Protein AF-B1GZX5-F1 (afdb_monomer)

Secondary structure (DSSP, 8-state):
--HHHHHHHHHHHHHHHHHHHHHHS---HHHHHHHHHHHHHHHHHHHHHHHHHHHHHHHHHHH---GGG--

Nearest PDB structures (foldseek):
  8vc9-assembly1_B  TM=8.250E-01  e=3.301E+00  Leptospira interrogans serovar Copenhageni
  3rqe-assembly1_C  TM=6.844E-01  e=3.750E+00  Homo sapiens

Organism: Endomicrobium trichonymphae (NCBI:txid1408204)

Foldseek 3Di:
DDPLVVVLVVLVVLLVVLVCCVVPVVDDPVSVVVSVVSNVVSVVVNVVSVVVVVVLVVCCVVPVDPPPPDD

Solvent-accessible surface area (backbone atoms only — not comparable to full-atom values): 4102 Å² total; per-residue (Å²): 133,56,72,68,55,56,50,50,54,49,45,51,53,50,42,53,51,44,52,50,46,60,74,72,57,74,51,56,69,70,55,43,50,51,46,48,52,52,42,51,52,46,49,53,52,50,51,52,51,51,51,55,50,49,52,54,50,53,46,27,76,76,67,70,55,70,76,89,70,83,125

Structure (mmCIF, N/CA/C/O backbone):
data_AF-B1GZX5-F1
#
_entry.id   AF-B1GZX5-F1
#
loop_
_atom_site.group_PDB
_atom_site.id
_atom_site.type_symbol
_atom_site.label_atom_id
_atom_site.label_alt_id
_atom_site.label_comp_id
_atom_site.label_asym_id
_atom_site.label_entity_id
_atom_site.label_seq_id
_atom_site.pdbx_PDB_ins_code
_atom_site.Cartn_x
_atom_site.Cartn_y
_atom_site.Cartn_z
_atom_site.occupancy
_atom_site.B_iso_or_equiv
_atom_site.auth_seq_id
_atom_site.auth_comp_id
_atom_site.auth_asym_id
_atom_site.auth_atom_id
_atom_site.pdbx_PDB_model_num
ATOM 1 N N . MET A 1 1 ? -15.494 -14.457 1.579 1.00 50.50 1 MET A N 1
ATOM 2 C CA . MET A 1 1 ? -14.858 -13.122 1.502 1.00 50.50 1 MET A CA 1
ATOM 3 C C . MET A 1 1 ? -15.834 -12.157 0.851 1.00 50.50 1 MET A C 1
ATOM 5 O O . MET A 1 1 ? -16.345 -12.472 -0.219 1.00 50.50 1 MET A O 1
ATOM 9 N N . ASN A 1 2 ? -16.163 -11.039 1.507 1.00 69.00 2 ASN A N 1
ATOM 10 C CA . ASN A 1 2 ? -17.114 -10.064 0.956 1.00 69.00 2 ASN A CA 1
ATOM 11 C C . ASN A 1 2 ? -16.440 -9.284 -0.196 1.00 69.00 2 ASN A C 1
ATOM 13 O O . ASN A 1 2 ? -15.237 -9.022 -0.128 1.00 69.00 2 ASN A O 1
ATOM 17 N N . LYS A 1 3 ? -17.176 -8.892 -1.248 1.00 70.69 3 LYS A N 1
ATOM 18 C CA . LYS A 1 3 ? -16.620 -8.187 -2.430 1.00 70.69 3 LYS A CA 1
ATOM 19 C C . LYS A 1 3 ? -15.796 -6.955 -2.037 1.00 70.69 3 LYS A C 1
ATOM 21 O O . LYS A 1 3 ? -14.789 -6.650 -2.663 1.00 70.69 3 LYS A O 1
ATOM 26 N N . LYS A 1 4 ? -16.200 -6.278 -0.959 1.00 70.69 4 LYS A N 1
ATOM 27 C CA . LYS A 1 4 ? -15.500 -5.111 -0.405 1.00 70.69 4 LYS A CA 1
ATOM 28 C C . LYS A 1 4 ? -14.120 -5.449 0.163 1.00 70.69 4 LYS A C 1
ATOM 30 O O . LYS A 1 4 ? -13.195 -4.676 -0.051 1.00 70.69 4 LYS A O 1
ATOM 35 N N . GLN A 1 5 ? -13.984 -6.589 0.842 1.00 72.12 5 GLN A N 1
ATOM 36 C CA . GLN A 1 5 ? -12.694 -7.067 1.351 1.00 72.12 5 GLN A CA 1
ATOM 37 C C . GLN A 1 5 ? -11.779 -7.470 0.197 1.00 72.12 5 GLN A C 1
ATOM 39 O O . GLN A 1 5 ? -10.651 -7.003 0.143 1.00 72.12 5 GLN A O 1
ATOM 44 N N . LEU A 1 6 ? -12.306 -8.220 -0.781 1.00 74.62 6 LEU A N 1
ATOM 45 C CA . LEU A 1 6 ? -11.553 -8.583 -1.985 1.00 74.62 6 LEU A CA 1
ATOM 46 C C . LEU A 1 6 ? -11.046 -7.348 -2.738 1.00 74.62 6 LEU A C 1
ATOM 48 O O . LEU A 1 6 ? -9.935 -7.362 -3.250 1.00 74.62 6 LEU A O 1
ATOM 52 N N . ASN A 1 7 ? -11.836 -6.275 -2.803 1.00 84.06 7 ASN A N 1
ATOM 53 C CA . ASN A 1 7 ? -11.400 -5.036 -3.442 1.00 84.06 7 ASN A CA 1
ATOM 54 C C . ASN A 1 7 ? -10.313 -4.317 -2.633 1.00 84.06 7 ASN A C 1
ATOM 56 O O . ASN A 1 7 ? -9.370 -3.814 -3.228 1.00 84.06 7 ASN A O 1
ATOM 60 N N . PHE A 1 8 ? -10.411 -4.299 -1.301 1.00 88.88 8 PHE A N 1
ATOM 61 C CA . PHE A 1 8 ? -9.385 -3.702 -0.445 1.00 88.88 8 PHE A CA 1
ATOM 62 C C . PHE A 1 8 ? -8.058 -4.469 -0.523 1.00 88.88 8 PHE A C 1
ATOM 64 O O . PHE A 1 8 ? -7.019 -3.861 -0.757 1.00 88.88 8 PHE A O 1
ATOM 71 N N . GLU A 1 9 ? -8.094 -5.800 -0.413 1.00 89.62 9 GLU A N 1
ATOM 72 C CA . GLU A 1 9 ? -6.912 -6.660 -0.561 1.00 89.62 9 GLU A CA 1
ATOM 73 C C . GLU A 1 9 ? -6.273 -6.513 -1.947 1.00 89.62 9 GLU A C 1
ATOM 75 O O . GLU A 1 9 ? -5.054 -6.429 -2.057 1.00 89.62 9 GLU A O 1
ATOM 80 N N . LYS A 1 10 ? -7.082 -6.406 -3.010 1.00 92.19 10 LYS A N 1
ATOM 81 C CA . LYS A 1 10 ? -6.580 -6.115 -4.362 1.00 92.19 10 LYS A CA 1
ATOM 82 C C . LYS A 1 10 ? -5.897 -4.753 -4.450 1.00 92.19 10 LYS A C 1
ATOM 84 O O . LYS A 1 10 ? -4.839 -4.667 -5.063 1.00 92.19 10 LYS A O 1
ATOM 89 N N . SER A 1 11 ? -6.474 -3.710 -3.853 1.00 91.69 11 SER A N 1
ATOM 90 C CA . SER A 1 11 ? -5.856 -2.380 -3.827 1.00 91.69 11 SER A CA 1
ATOM 91 C C . SER A 1 11 ? -4.535 -2.377 -3.060 1.00 91.69 11 SER A C 1
ATOM 93 O O . SER A 1 11 ? -3.583 -1.747 -3.509 1.00 91.69 11 SER A O 1
ATOM 95 N N . LEU A 1 12 ? -4.455 -3.099 -1.936 1.00 92.00 12 LEU A N 1
ATOM 96 C CA . LEU A 1 12 ? -3.209 -3.261 -1.184 1.00 92.00 12 LEU A CA 1
ATOM 97 C C . LEU A 1 12 ? -2.154 -4.011 -1.996 1.00 92.00 12 LEU A C 1
ATOM 99 O O . LEU A 1 12 ? -1.042 -3.516 -2.133 1.00 92.00 12 LEU A O 1
ATOM 103 N N . LYS A 1 13 ? -2.522 -5.139 -2.610 1.00 94.62 13 LYS A N 1
ATOM 104 C CA . LYS A 1 13 ? -1.614 -5.894 -3.478 1.00 94.62 13 LYS A CA 1
ATOM 105 C C . LYS A 1 13 ? -1.100 -5.040 -4.640 1.00 94.62 13 LYS A C 1
ATOM 107 O O . LYS A 1 13 ? 0.079 -5.076 -4.965 1.00 94.62 13 LYS A O 1
ATOM 112 N N . LYS A 1 14 ? -1.970 -4.232 -5.250 1.00 93.81 14 LYS A N 1
ATOM 113 C CA . LYS A 1 14 ? -1.566 -3.323 -6.327 1.00 93.81 14 LYS A CA 1
ATOM 114 C C . LYS A 1 14 ? -0.600 -2.241 -5.834 1.00 93.81 14 LYS A C 1
ATOM 116 O O . LYS A 1 14 ? 0.326 -1.889 -6.553 1.00 93.81 14 LYS A O 1
ATOM 121 N N . LEU A 1 15 ? -0.785 -1.739 -4.612 1.00 93.94 15 LEU A N 1
ATOM 122 C CA . LEU A 1 15 ? 0.152 -0.801 -3.996 1.00 93.94 15 LEU A CA 1
ATOM 123 C C . LEU A 1 15 ? 1.525 -1.450 -3.755 1.00 93.94 15 LEU A C 1
ATOM 125 O O . LEU A 1 15 ? 2.537 -0.823 -4.046 1.00 93.94 15 LEU A O 1
ATOM 129 N N . GLU A 1 16 ? 1.568 -2.701 -3.288 1.00 94.38 16 GLU A N 1
ATOM 130 C CA . GLU A 1 16 ? 2.815 -3.472 -3.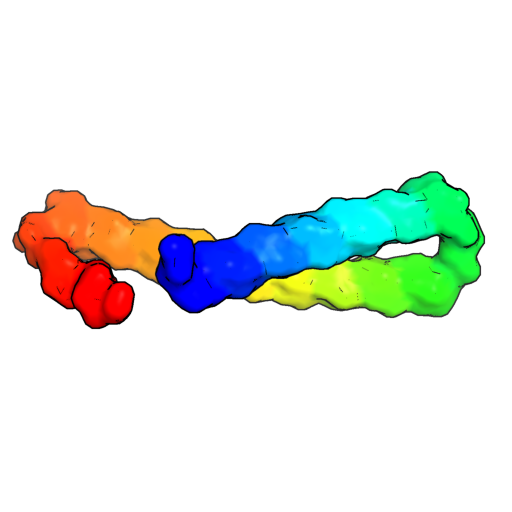140 1.00 94.38 16 GLU A CA 1
ATOM 131 C C . GLU A 1 16 ? 3.530 -3.661 -4.487 1.00 94.38 16 GLU A C 1
ATOM 133 O O . GLU A 1 16 ? 4.742 -3.477 -4.574 1.00 94.38 16 GLU A O 1
ATOM 138 N N . GLU A 1 17 ? 2.781 -3.963 -5.553 1.00 94.31 17 GLU A N 1
ATOM 139 C CA . GLU A 1 17 ? 3.316 -4.061 -6.918 1.00 94.31 17 GLU A CA 1
ATOM 140 C C . GLU A 1 17 ? 3.908 -2.726 -7.397 1.00 94.31 17 GLU A C 1
ATOM 142 O O . GLU A 1 17 ? 5.005 -2.710 -7.948 1.00 94.31 17 GLU A O 1
ATOM 147 N N . ILE A 1 18 ? 3.223 -1.603 -7.151 1.00 93.12 18 ILE A N 1
ATOM 148 C CA . ILE A 1 18 ? 3.711 -0.260 -7.506 1.00 93.12 18 ILE A CA 1
ATOM 149 C C . ILE A 1 18 ? 4.998 0.074 -6.749 1.00 93.12 18 ILE A C 1
ATOM 151 O O . ILE A 1 18 ? 5.954 0.545 -7.359 1.00 93.12 18 ILE A O 1
ATOM 155 N N . VAL A 1 19 ? 5.038 -0.179 -5.437 1.00 92.12 19 VAL A N 1
ATOM 156 C CA . VAL A 1 19 ? 6.239 0.052 -4.618 1.00 92.12 19 VAL A CA 1
ATOM 157 C C . VAL A 1 19 ? 7.399 -0.791 -5.141 1.00 92.12 19 VAL A C 1
ATOM 159 O O . VAL A 1 19 ? 8.480 -0.259 -5.375 1.00 92.12 19 VAL A O 1
ATOM 162 N N . SER A 1 20 ? 7.155 -2.073 -5.420 1.00 92.31 20 SER A N 1
ATOM 163 C CA . SER A 1 20 ? 8.165 -2.960 -5.993 1.00 92.31 20 SER A CA 1
ATOM 164 C C . SER A 1 20 ? 8.657 -2.471 -7.359 1.00 92.31 20 SER A C 1
ATOM 166 O O . SER A 1 20 ? 9.856 -2.530 -7.623 1.00 92.31 20 SER A O 1
ATOM 168 N N . GLU A 1 21 ? 7.781 -1.947 -8.219 1.00 90.75 21 GLU A N 1
ATOM 169 C CA . GLU A 1 21 ? 8.183 -1.416 -9.524 1.00 90.75 21 GLU A CA 1
ATOM 170 C C . GLU A 1 21 ? 9.036 -0.146 -9.393 1.00 90.75 21 GLU A C 1
ATOM 172 O O . GLU A 1 21 ? 10.039 -0.013 -10.093 1.00 90.75 21 GLU A O 1
ATOM 177 N N . ILE A 1 22 ? 8.697 0.747 -8.459 1.00 87.88 22 ILE A N 1
ATOM 178 C CA . ILE A 1 22 ? 9.502 1.941 -8.167 1.00 87.88 22 ILE A CA 1
ATOM 179 C C . ILE A 1 22 ? 10.885 1.548 -7.621 1.00 87.88 22 ILE A C 1
ATOM 181 O O . ILE A 1 22 ? 11.885 2.132 -8.029 1.00 87.88 22 ILE A O 1
ATOM 185 N N . GLU A 1 23 ? 10.958 0.555 -6.731 1.00 88.25 23 GLU A N 1
ATOM 186 C CA . GLU A 1 23 ? 12.214 0.124 -6.101 1.00 88.25 23 GLU A CA 1
ATOM 187 C C . GLU A 1 23 ? 13.133 -0.675 -7.038 1.00 88.25 23 GLU A C 1
ATOM 189 O O . GLU A 1 23 ? 14.353 -0.570 -6.925 1.00 88.25 23 GLU A O 1
ATOM 194 N N . ASN A 1 24 ? 12.577 -1.487 -7.946 1.00 85.62 24 ASN A N 1
ATOM 195 C CA . ASN A 1 24 ? 13.362 -2.440 -8.741 1.00 85.62 24 ASN A CA 1
ATOM 196 C C . ASN A 1 24 ? 13.619 -2.002 -10.188 1.00 85.62 24 ASN A C 1
ATOM 198 O O . ASN A 1 24 ? 14.538 -2.534 -10.811 1.00 85.62 24 ASN A O 1
ATOM 202 N N . ALA A 1 25 ? 12.811 -1.101 -10.757 1.00 73.50 25 ALA A N 1
ATOM 203 C CA . ALA A 1 25 ? 12.825 -0.861 -12.203 1.00 73.50 25 ALA A CA 1
ATOM 204 C C . ALA A 1 25 ? 13.574 0.402 -12.653 1.00 73.50 25 ALA A C 1
ATOM 206 O O . ALA A 1 25 ? 13.551 0.660 -13.853 1.00 73.50 25 ALA A O 1
ATOM 207 N N . ASP A 1 26 ? 14.186 1.166 -11.731 1.00 76.69 26 ASP A N 1
ATOM 208 C CA . ASP A 1 26 ? 14.728 2.523 -11.970 1.00 76.69 26 ASP A CA 1
ATOM 209 C C . ASP A 1 26 ? 13.906 3.272 -13.037 1.00 76.69 26 ASP A C 1
ATOM 211 O O . ASP A 1 26 ? 14.398 3.554 -14.136 1.00 76.69 26 ASP A O 1
ATOM 215 N N . PRO A 1 27 ? 12.587 3.436 -12.796 1.00 78.06 27 PRO A N 1
ATOM 216 C CA . PRO A 1 27 ? 11.698 3.964 -13.811 1.00 78.06 27 PRO A CA 1
ATOM 217 C C . PRO A 1 27 ? 12.174 5.354 -14.227 1.00 78.06 27 PRO A C 1
ATOM 219 O O . PRO A 1 27 ? 12.558 6.167 -13.384 1.00 78.06 27 PRO A O 1
ATOM 222 N N . ASP A 1 28 ? 12.089 5.652 -15.525 1.00 87.38 28 ASP A N 1
ATOM 223 C CA . ASP A 1 28 ? 12.238 7.033 -15.969 1.00 87.38 28 ASP A CA 1
ATOM 224 C C . ASP A 1 28 ? 11.235 7.940 -15.233 1.00 87.38 28 ASP A C 1
ATOM 226 O O . ASP A 1 28 ? 10.237 7.487 -14.661 1.00 87.38 28 ASP A O 1
ATOM 230 N N . LEU A 1 29 ? 11.521 9.240 -15.216 1.00 87.19 29 LEU A N 1
ATOM 231 C CA . LEU A 1 29 ? 10.758 10.198 -14.422 1.00 87.19 29 LEU A CA 1
ATOM 232 C C . LEU A 1 29 ? 9.252 10.159 -14.734 1.00 87.19 29 LEU A C 1
ATOM 234 O O . LEU A 1 29 ? 8.442 10.250 -13.812 1.00 87.19 29 LEU A O 1
ATOM 238 N N . ASP A 1 30 ? 8.872 9.992 -16.002 1.00 91.38 30 ASP A N 1
ATOM 239 C CA . ASP A 1 30 ? 7.469 9.950 -16.419 1.00 91.38 30 ASP A CA 1
ATOM 240 C C . ASP A 1 30 ? 6.773 8.696 -15.883 1.00 91.38 30 ASP A C 1
ATOM 242 O O . ASP A 1 30 ? 5.666 8.767 -15.335 1.00 91.38 30 ASP A O 1
ATOM 246 N N . LYS A 1 31 ? 7.445 7.546 -15.964 1.00 91.31 31 LYS A N 1
ATOM 247 C CA . LYS A 1 31 ? 6.952 6.290 -15.405 1.00 91.31 31 LYS A CA 1
ATOM 248 C C . LYS A 1 31 ? 6.868 6.344 -13.878 1.00 91.31 31 LYS A C 1
ATOM 250 O O . LYS A 1 31 ? 5.865 5.911 -13.311 1.00 91.31 31 LYS A O 1
ATOM 255 N N . ALA A 1 32 ? 7.867 6.916 -13.210 1.00 89.75 32 ALA A N 1
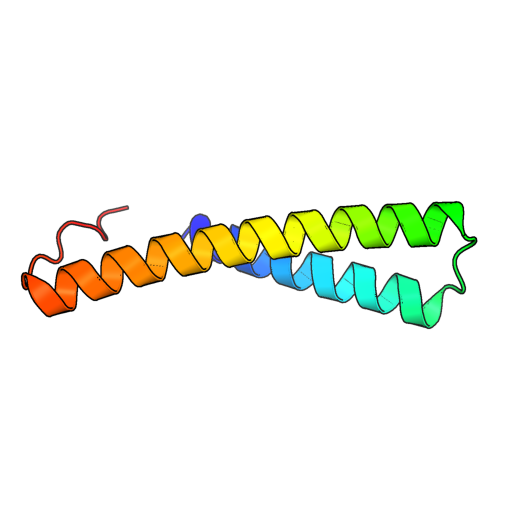ATOM 256 C CA . ALA A 1 32 ? 7.868 7.097 -11.760 1.00 89.75 32 ALA A CA 1
ATOM 257 C C . ALA A 1 32 ? 6.693 7.979 -11.304 1.00 89.75 32 ALA 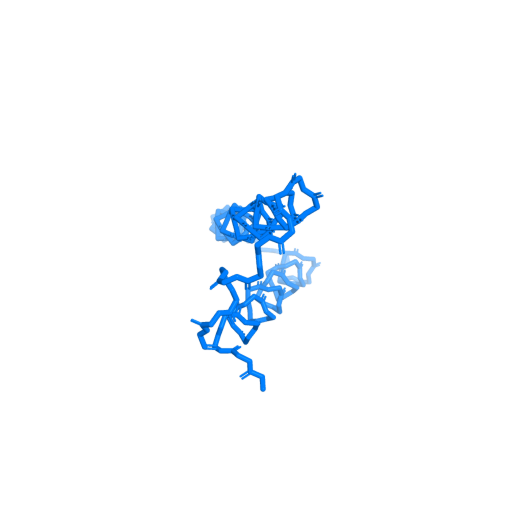A C 1
ATOM 259 O O . ALA A 1 32 ? 5.991 7.642 -10.349 1.00 89.75 32 ALA A O 1
ATOM 260 N N . LEU A 1 33 ? 6.433 9.077 -12.022 1.00 92.12 33 LEU A N 1
ATOM 261 C CA . LEU A 1 33 ? 5.299 9.967 -11.767 1.00 92.12 33 LEU A CA 1
ATOM 262 C C . LEU A 1 33 ? 3.954 9.264 -11.981 1.00 92.12 33 LEU A C 1
ATOM 264 O O . LEU A 1 33 ? 3.045 9.436 -11.167 1.00 92.12 33 LEU A O 1
ATOM 268 N N . ALA A 1 34 ? 3.825 8.453 -13.034 1.00 94.50 34 ALA A N 1
ATOM 269 C CA . ALA A 1 34 ? 2.613 7.681 -13.298 1.00 94.50 34 ALA A CA 1
ATOM 270 C C . ALA A 1 34 ? 2.332 6.654 -12.187 1.00 94.50 34 ALA A C 1
ATOM 272 O O . ALA A 1 34 ? 1.218 6.602 -11.662 1.00 94.50 34 ALA A O 1
ATOM 273 N N . LEU A 1 35 ? 3.355 5.896 -11.777 1.00 94.25 35 LEU A N 1
ATOM 274 C CA . LEU A 1 35 ? 3.276 4.932 -10.676 1.00 94.25 35 LEU A CA 1
ATOM 275 C C . LEU A 1 35 ? 2.911 5.609 -9.353 1.00 94.25 35 LEU A C 1
ATOM 277 O O . LEU A 1 35 ? 2.045 5.129 -8.621 1.00 94.25 35 LEU A O 1
ATOM 281 N N . PHE A 1 36 ? 3.525 6.756 -9.063 1.00 91.94 36 PHE A N 1
ATOM 282 C CA . PHE A 1 36 ? 3.208 7.537 -7.874 1.00 91.94 36 PHE A CA 1
ATOM 283 C C . PHE A 1 36 ? 1.756 8.030 -7.881 1.00 91.94 36 PHE A C 1
ATOM 285 O O . PHE A 1 36 ? 1.064 7.912 -6.869 1.00 91.94 36 PHE A O 1
ATOM 292 N N . ALA A 1 37 ? 1.271 8.554 -9.012 1.00 94.56 37 ALA A N 1
ATOM 293 C CA . ALA A 1 37 ? -0.109 9.014 -9.148 1.00 94.56 37 ALA A CA 1
ATOM 294 C C . ALA A 1 37 ? -1.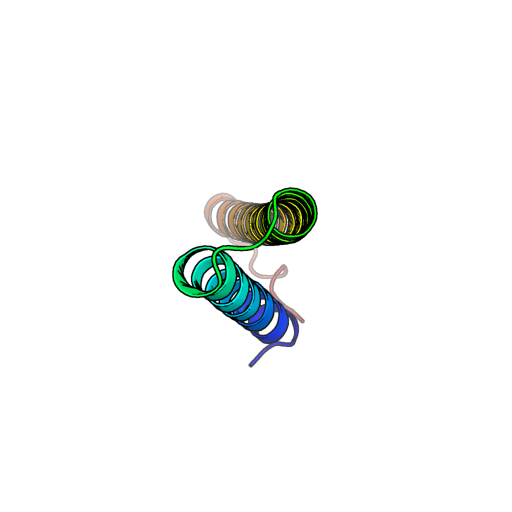116 7.870 -8.940 1.00 94.56 37 ALA A C 1
ATOM 296 O O . ALA A 1 37 ? -2.103 8.037 -8.219 1.00 94.56 37 ALA A O 1
ATOM 297 N N . GLU A 1 38 ? -0.841 6.693 -9.509 1.00 94.31 38 GLU A N 1
ATOM 298 C CA . GLU A 1 38 ? -1.656 5.495 -9.301 1.00 94.31 38 GLU A CA 1
ATOM 299 C C . GLU A 1 38 ? -1.650 5.061 -7.825 1.00 94.31 38 GLU A C 1
ATOM 301 O O . GLU A 1 38 ? -2.710 4.850 -7.228 1.00 94.31 38 GLU A O 1
ATOM 306 N N . GLY A 1 39 ? -0.468 5.001 -7.205 1.00 94.44 39 GLY A N 1
ATOM 307 C CA . GLY A 1 39 ? -0.313 4.660 -5.792 1.00 94.44 39 GLY A CA 1
ATOM 308 C C . GLY A 1 39 ? -1.062 5.625 -4.868 1.00 94.44 39 GLY A C 1
ATOM 309 O O . GLY A 1 39 ? -1.755 5.192 -3.945 1.00 94.44 39 GLY A O 1
ATOM 310 N N . ALA A 1 40 ? -0.998 6.930 -5.144 1.00 94.12 40 ALA A N 1
ATOM 311 C CA . ALA A 1 40 ? -1.695 7.956 -4.375 1.00 94.12 40 ALA A CA 1
ATOM 312 C C . ALA A 1 40 ? -3.226 7.800 -4.439 1.00 94.12 40 ALA A C 1
ATOM 314 O O . ALA A 1 40 ? -3.900 7.888 -3.406 1.00 94.12 40 ALA A O 1
ATOM 315 N N . GLU A 1 41 ? -3.788 7.515 -5.617 1.00 93.88 41 GLU A N 1
ATOM 316 C CA . GLU A 1 41 ? -5.231 7.286 -5.765 1.00 93.88 41 GLU A CA 1
ATOM 317 C C . GLU A 1 41 ? -5.684 5.980 -5.088 1.00 93.88 41 GLU A C 1
ATOM 319 O O . GLU A 1 41 ? -6.734 5.954 -4.434 1.00 93.88 41 GLU A O 1
ATOM 324 N N . LEU A 1 42 ? -4.873 4.917 -5.141 1.00 93.06 42 LEU A N 1
ATOM 325 C CA . LEU A 1 42 ? -5.139 3.679 -4.399 1.00 93.06 42 LEU A CA 1
ATOM 326 C C . LEU A 1 42 ? -5.152 3.917 -2.886 1.00 93.06 42 LEU A C 1
ATOM 328 O O . LEU A 1 42 ? -6.102 3.508 -2.212 1.00 93.06 42 LEU A O 1
ATOM 332 N N . ILE A 1 43 ? -4.153 4.629 -2.352 1.00 93.00 43 ILE A N 1
ATOM 333 C CA . ILE A 1 43 ? -4.079 4.988 -0.928 1.00 93.00 43 ILE A CA 1
ATOM 334 C C . ILE A 1 43 ? -5.314 5.792 -0.518 1.00 93.00 43 ILE A C 1
ATOM 336 O O . ILE A 1 43 ? -5.960 5.472 0.481 1.00 93.00 43 ILE A O 1
ATOM 340 N N . LYS A 1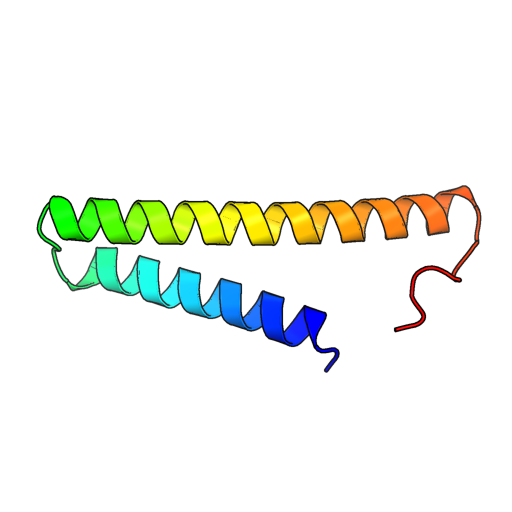 44 ? -5.692 6.804 -1.302 1.00 93.50 44 LYS A N 1
ATOM 341 C CA . LYS A 1 44 ? -6.876 7.634 -1.050 1.00 93.50 44 LYS A CA 1
ATOM 342 C C . LYS A 1 44 ? -8.161 6.806 -1.008 1.00 93.50 44 LYS A C 1
ATOM 344 O O . LYS A 1 44 ? -8.973 6.989 -0.098 1.00 93.50 44 LYS A O 1
ATOM 349 N N . SER A 1 45 ? -8.332 5.869 -1.940 1.00 90.19 45 SER A N 1
ATOM 350 C CA . SER A 1 45 ? -9.472 4.945 -1.968 1.00 90.19 45 SER A CA 1
ATOM 351 C C . SER A 1 45 ? -9.502 4.029 -0.736 1.00 90.19 45 SER A C 1
ATOM 353 O O . SER A 1 45 ? -10.532 3.908 -0.063 1.00 90.19 45 SER A O 1
ATOM 355 N N . CYS A 1 46 ? -8.355 3.454 -0.365 1.00 90.94 46 CYS A N 1
ATOM 356 C CA . CYS A 1 46 ? -8.208 2.634 0.837 1.00 90.94 46 CYS A CA 1
ATOM 357 C C . CYS A 1 46 ? -8.543 3.420 2.112 1.00 90.94 46 CYS A C 1
ATOM 359 O O . CYS A 1 46 ? -9.340 2.957 2.929 1.00 90.94 46 CYS A O 1
ATOM 361 N N . LEU A 1 47 ? -8.009 4.635 2.266 1.00 92.38 47 LEU A N 1
ATOM 362 C CA . LEU A 1 47 ? -8.293 5.507 3.407 1.00 92.38 47 LEU A CA 1
ATOM 363 C C . LEU A 1 47 ? -9.772 5.895 3.477 1.00 92.38 47 LEU A C 1
ATOM 365 O O . LEU A 1 47 ? -10.364 5.862 4.556 1.00 92.38 47 LEU A O 1
ATOM 369 N N . ALA A 1 48 ? -10.402 6.211 2.343 1.00 91.56 48 ALA A N 1
ATOM 370 C CA . ALA A 1 48 ? -11.836 6.480 2.290 1.00 91.56 48 ALA A CA 1
ATOM 371 C C . ALA A 1 48 ? -12.646 5.269 2.778 1.00 91.56 48 ALA A C 1
ATOM 373 O O . ALA A 1 48 ? -13.580 5.424 3.571 1.00 91.56 48 ALA A O 1
ATOM 374 N N . LYS A 1 49 ? -12.248 4.055 2.377 1.00 88.75 49 LYS A N 1
ATOM 375 C CA . LYS A 1 49 ? -12.926 2.828 2.794 1.00 88.75 49 LYS A CA 1
ATOM 376 C C . LYS A 1 49 ? -12.746 2.516 4.277 1.00 88.75 49 LYS A C 1
ATOM 378 O O . LYS A 1 49 ? -13.707 2.126 4.949 1.00 88.75 49 LYS A O 1
ATOM 383 N N . LEU A 1 50 ? -11.536 2.709 4.794 1.00 91.19 50 LEU A N 1
ATOM 384 C CA . LEU A 1 50 ? -11.236 2.564 6.216 1.00 91.19 50 LEU A CA 1
ATOM 385 C C . LEU A 1 50 ? -12.027 3.580 7.045 1.00 91.19 50 LEU A C 1
ATOM 387 O O . LEU A 1 50 ? -12.633 3.203 8.044 1.00 91.19 50 LEU A O 1
ATOM 391 N N . ASN A 1 51 ? -12.122 4.832 6.591 1.00 92.69 51 ASN A N 1
ATOM 392 C CA . ASN A 1 51 ? -12.917 5.869 7.246 1.00 92.69 51 ASN A CA 1
ATOM 393 C C . ASN A 1 51 ? -14.419 5.547 7.252 1.00 92.69 51 ASN A C 1
ATOM 395 O O . ASN A 1 51 ? -15.072 5.713 8.281 1.00 92.69 51 ASN A O 1
ATOM 399 N N . GLU A 1 52 ? -14.981 5.057 6.140 1.00 89.81 52 GLU A N 1
ATOM 400 C CA . GLU A 1 52 ? -16.378 4.593 6.085 1.00 89.81 52 GLU A CA 1
ATOM 401 C C . GLU A 1 52 ? -16.615 3.466 7.101 1.00 89.81 52 GLU A C 1
ATOM 403 O O . GLU A 1 52 ? -17.595 3.477 7.846 1.00 89.81 52 GLU A O 1
ATOM 408 N N . THR A 1 53 ? -15.688 2.510 7.163 1.00 88.88 53 THR A N 1
ATOM 409 C CA . THR A 1 53 ? -15.767 1.370 8.082 1.00 88.88 53 THR A CA 1
ATOM 410 C C . THR A 1 53 ? -15.653 1.825 9.537 1.00 88.88 53 THR A C 1
ATOM 412 O O . THR A 1 53 ? -16.459 1.410 10.367 1.00 88.88 53 THR A O 1
ATOM 415 N N . LYS A 1 54 ? -14.729 2.746 9.842 1.00 90.75 54 LYS A N 1
ATOM 416 C CA . LYS A 1 54 ? -14.567 3.345 11.173 1.00 90.75 54 LYS A CA 1
ATOM 417 C C . LYS A 1 54 ? -15.847 4.042 11.633 1.00 90.75 54 LYS A C 1
ATOM 419 O O . LYS A 1 54 ? -16.302 3.779 12.739 1.00 90.75 54 LYS A O 1
ATOM 424 N N . LYS A 1 55 ? -16.482 4.843 10.769 1.00 90.69 55 LYS A N 1
ATOM 425 C CA . LYS A 1 55 ? -17.768 5.493 11.077 1.00 90.69 55 LYS A CA 1
ATOM 426 C C . LYS A 1 55 ? -18.860 4.476 11.414 1.00 90.69 55 LYS A C 1
ATOM 428 O O . LYS A 1 55 ? -19.605 4.672 12.368 1.00 90.69 55 LYS A O 1
ATOM 433 N N . LYS A 1 56 ? -18.949 3.365 10.671 1.00 89.25 56 LYS A N 1
ATOM 434 C CA . LYS A 1 56 ? -19.909 2.287 10.981 1.00 89.25 56 LYS A CA 1
ATOM 435 C C . LYS A 1 56 ? -19.635 1.655 12.347 1.00 89.25 56 LYS A C 1
ATOM 437 O O . LYS A 1 56 ? -20.579 1.381 13.081 1.00 89.25 56 LYS A O 1
ATOM 442 N N . ILE A 1 57 ? -18.364 1.464 12.703 1.00 90.88 57 ILE A N 1
ATOM 443 C CA . ILE A 1 57 ? -17.960 0.960 14.024 1.00 90.88 57 ILE A CA 1
ATOM 444 C C . ILE A 1 57 ? -18.344 1.957 15.128 1.00 90.88 57 ILE A C 1
ATOM 446 O O . ILE A 1 57 ? -18.943 1.559 16.123 1.00 90.88 57 ILE A O 1
ATOM 450 N N . GLU A 1 58 ? -18.071 3.250 14.945 1.00 91.81 58 GLU A N 1
ATOM 451 C CA . GLU A 1 58 ? -18.438 4.303 15.905 1.00 91.81 58 GLU A CA 1
ATOM 452 C C . GLU A 1 58 ? -19.954 4.361 16.148 1.00 91.81 58 GLU A C 1
ATOM 454 O O . GLU A 1 58 ? -20.396 4.495 17.291 1.00 91.81 58 GLU A O 1
ATOM 459 N N . VAL A 1 59 ? -20.770 4.190 15.103 1.00 90.50 59 VAL A N 1
ATOM 460 C CA . VAL A 1 59 ? -22.234 4.114 15.238 1.00 90.50 59 VAL A CA 1
ATOM 461 C C . VAL A 1 59 ? -22.665 2.889 16.048 1.00 90.50 59 VAL A C 1
ATOM 463 O O . VAL A 1 59 ? -23.554 3.010 16.889 1.00 90.50 59 VAL A O 1
ATOM 466 N N . ILE A 1 60 ? -22.033 1.726 15.862 1.00 90.12 60 ILE A N 1
ATOM 467 C CA . ILE A 1 60 ? -22.325 0.536 16.681 1.00 90.12 60 ILE A CA 1
ATOM 468 C C . ILE A 1 60 ? -21.992 0.799 18.146 1.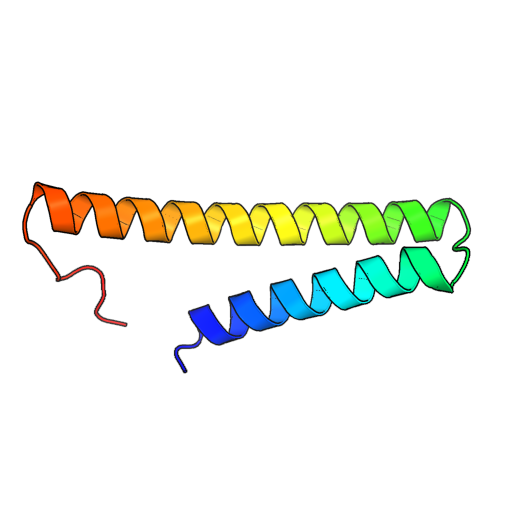00 90.12 60 ILE A C 1
ATOM 470 O O . ILE A 1 60 ? -22.817 0.523 19.011 1.00 90.12 60 ILE A O 1
ATOM 474 N N . ILE A 1 61 ? -20.808 1.344 18.426 1.00 92.19 61 ILE A N 1
ATOM 475 C CA . ILE A 1 61 ? -20.360 1.594 19.800 1.00 92.19 61 ILE A CA 1
ATOM 476 C C . ILE A 1 61 ? -21.278 2.610 20.491 1.00 92.19 61 ILE A C 1
ATOM 478 O O . ILE A 1 61 ? -21.620 2.437 21.656 1.00 92.19 61 ILE A O 1
ATOM 482 N N . SER A 1 62 ? -21.703 3.652 19.773 1.00 92.12 62 SER A N 1
ATOM 483 C CA . SER A 1 62 ? -22.540 4.720 20.335 1.00 92.12 62 SER A CA 1
ATOM 484 C C . SER A 1 62 ? -24.027 4.372 20.443 1.00 92.12 62 SER A C 1
ATOM 486 O O . SER A 1 62 ? -24.688 4.861 21.355 1.00 92.12 62 SER A O 1
ATOM 488 N N . SER A 1 63 ? -24.579 3.559 19.534 1.00 89.38 63 SER A N 1
ATOM 489 C CA . SER A 1 63 ? -26.030 3.306 19.457 1.00 89.38 63 SER A CA 1
ATOM 490 C C . SER A 1 63 ? -26.450 1.853 19.693 1.00 89.38 63 SER A C 1
ATOM 492 O O . SER A 1 63 ? -27.644 1.581 19.797 1.00 89.38 63 SER A O 1
ATOM 494 N N . GLY A 1 64 ? -25.508 0.906 19.710 1.00 83.62 64 GLY A N 1
ATOM 495 C CA . GLY A 1 64 ? -25.784 -0.534 19.745 1.00 83.62 64 GLY A CA 1
ATOM 496 C C . GLY A 1 64 ? -26.424 -1.092 18.465 1.00 83.62 64 GLY A C 1
ATOM 497 O O . GLY A 1 64 ? -26.697 -2.289 18.391 1.00 83.62 64 GLY A O 1
ATOM 498 N N . LYS A 1 65 ? -26.675 -0.262 17.440 1.00 79.56 65 LYS A N 1
ATOM 499 C CA . LYS A 1 65 ? -27.343 -0.680 16.198 1.00 79.56 65 LYS A CA 1
ATOM 500 C C . LYS A 1 65 ? -26.364 -1.371 15.250 1.00 79.56 65 LYS A C 1
ATOM 502 O O . LYS A 1 65 ? -25.495 -0.729 14.671 1.00 79.56 65 LYS A O 1
ATOM 507 N N . THR A 1 66 ? -26.552 -2.671 15.031 1.00 79.06 66 THR A N 1
ATOM 508 C CA . THR A 1 66 ? -25.706 -3.511 14.157 1.00 79.06 66 THR A CA 1
ATOM 509 C C . THR A 1 66 ? -26.186 -3.591 12.702 1.00 79.06 66 THR A C 1
ATOM 511 O O . THR A 1 66 ? -25.571 -4.264 11.876 1.00 79.06 66 THR A O 1
ATOM 514 N N . GLU A 1 67 ? -27.263 -2.885 12.351 1.00 75.12 67 GLU A N 1
ATOM 515 C CA . GLU A 1 67 ? -27.954 -3.009 11.056 1.00 75.12 67 GLU A CA 1
ATOM 516 C C . GLU A 1 67 ? -27.103 -2.587 9.840 1.00 75.12 67 GLU A C 1
ATOM 518 O O . GLU A 1 67 ? -27.406 -2.966 8.712 1.00 75.12 67 GLU A O 1
ATOM 523 N N . PHE A 1 68 ? -25.994 -1.875 10.060 1.00 67.81 68 PHE A N 1
ATOM 524 C CA . PHE A 1 68 ? -25.111 -1.344 9.014 1.00 67.81 68 PHE A CA 1
ATOM 525 C C . PHE A 1 68 ? -24.212 -2.382 8.314 1.00 67.81 68 PHE A C 1
ATOM 527 O O . PHE A 1 68 ? -23.499 -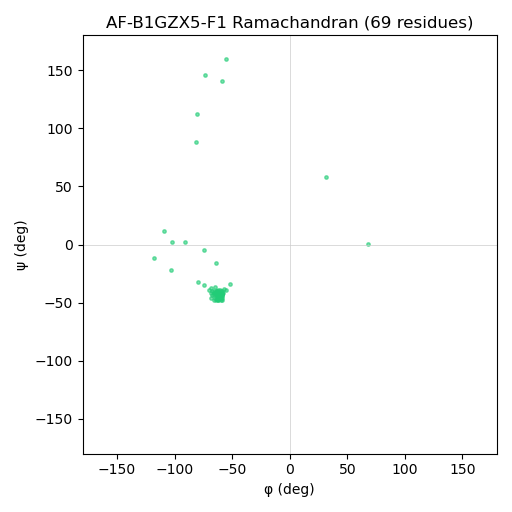2.019 7.376 1.00 67.81 68 PHE A O 1
ATOM 534 N N . PHE A 1 69 ? -24.218 -3.645 8.756 1.00 64.56 69 PHE A N 1
ATOM 535 C CA . PHE A 1 69 ? -23.360 -4.720 8.226 1.00 64.56 69 PHE A CA 1
ATOM 536 C C . PHE A 1 69 ? -24.108 -5.786 7.407 1.00 64.56 69 PHE A C 1
ATOM 538 O O . PHE A 1 69 ? -23.527 -6.818 7.077 1.00 64.56 69 PHE A O 1
ATOM 545 N N . LYS A 1 70 ? -25.378 -5.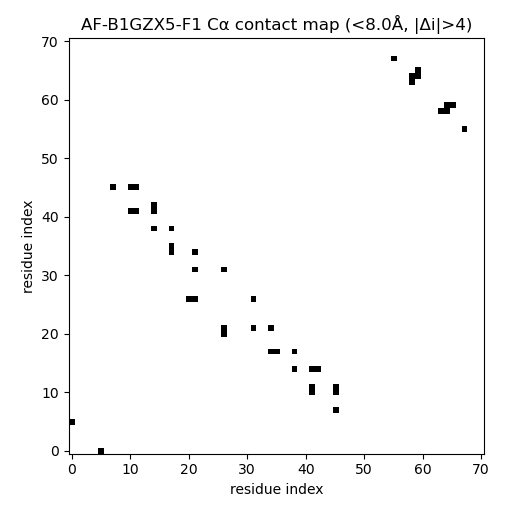557 7.046 1.00 48.91 70 LYS A N 1
ATOM 546 C CA . LYS A 1 70 ? -26.115 -6.444 6.131 1.00 48.91 70 LYS A CA 1
ATOM 547 C C . LYS A 1 70 ? -25.769 -6.125 4.670 1.00 48.91 70 LYS A C 1
ATOM 549 O O . LYS A 1 70 ? -26.456 -5.328 4.039 1.00 48.91 70 LYS A O 1
ATOM 554 N N . GLU A 1 71 ? -24.713 -6.754 4.159 1.00 49.03 71 GLU A N 1
ATOM 555 C CA . GLU A 1 71 ? -24.396 -6.888 2.723 1.00 49.03 71 GLU A CA 1
ATOM 556 C C . GLU A 1 71 ? -23.865 -8.282 2.401 1.00 49.03 71 GLU A C 1
ATOM 558 O O . GLU A 1 71 ? -22.865 -8.689 3.041 1.00 49.03 71 GLU A O 1
#

Radius of gyration: 16.58 Å; Cα contacts (8 Å, |Δi|>4): 22; chains: 1; bounding box: 43×2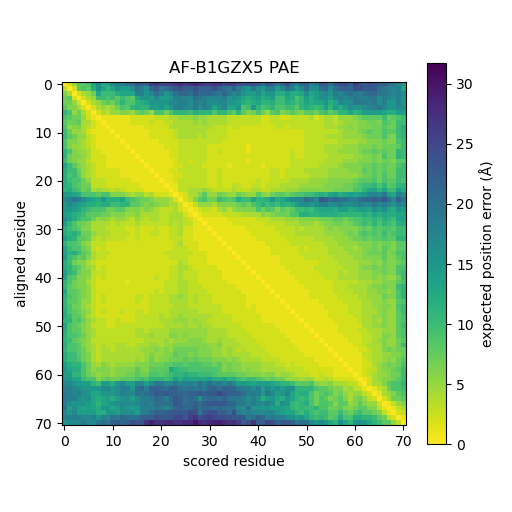3×37 Å

Mean predicted aligned error: 6.74 Å

pLDDT: mean 86.17, std 10.78, range [48.91, 94.62]

Sequence (71 aa):
MNKKQLNFEKSLKKLEEIVSEIENADPDLDKALALFAEGAELIKSCLAKLNETKKKIEVIISSGKTEFFKE

InterPro domains:
  IPR003761 Exonuclease VII, small subunit [MF_00337] (7-67)
  IPR003761 Exonuclease VII, small subunit [PF02609] (8-58)
  IPR003761 Exonuclease VII, small subunit [PIRSF006488] (2-63)
  IPR003761 Exonuclease VII, small subunit [PTHR34137] (2-67)
  IPR003761 Exonuclease VII, small subunit [TIGR01280] (7-61)
  IPR037004 Exonuclease VII, small subunit superfamily [G3DSA:1.10.287.1040] (2-71)
  IPR037004 Exonuclease VII, small subunit superfamily [SSF116842] (1-67)